Protein AF-A0A0F5VJQ0-F1 (afdb_monomer_lite)

Radius of gyration: 15.7 Å; chains: 1; bounding box: 35×43×42 Å

Secondary structure (DSSP, 8-state):
----HHHHHHHHHHH-B----SSSS-TT-SSSBTTTBT-B--HHHH---TTSSSTT-EEEEEEEEE-TT-EEEEEEEEPSSSS-EEEEEEEE-PPSSSS--SEEEEEEEETTEEEETT-TT-S---SS-SEEEEEEETPPSEEEEEEEEEEE-SSS-EEEEEEEEE-

pLDDT: mean 92.74, std 10.0, range [42.56, 98.88]

Structure (mmCIF, N/CA/C/O backbone):
data_AF-A0A0F5VJQ0-F1
#
_entry.id   AF-A0A0F5VJQ0-F1
#
loop_
_atom_site.group_PDB
_atom_site.id
_atom_site.type_symbol
_atom_site.label_atom_id
_atom_site.label_alt_id
_atom_site.label_comp_id
_atom_site.label_asym_id
_atom_site.label_entity_id
_atom_site.label_seq_id
_atom_site.pdbx_PDB_ins_code
_atom_site.Cartn_x
_atom_site.Cartn_y
_atom_site.Cartn_z
_atom_site.occupancy
_atom_site.B_iso_or_equiv
_atom_site.auth_seq_id
_atom_site.auth_comp_id
_atom_site.auth_asym_id
_atom_site.auth_atom_id
_atom_site.pdbx_PDB_model_num
ATOM 1 N N . PRO A 1 1 ? 14.896 -12.415 12.039 1.00 64.06 1 PRO A N 1
ATOM 2 C CA . PRO A 1 1 ? 13.968 -11.952 10.979 1.00 64.06 1 PRO A CA 1
ATOM 3 C C . PRO A 1 1 ? 14.731 -11.249 9.845 1.00 64.06 1 PRO A C 1
ATOM 5 O O . PRO A 1 1 ? 15.634 -10.473 10.136 1.00 64.06 1 PRO A O 1
ATOM 8 N N . ASN A 1 2 ? 14.375 -11.535 8.587 1.00 85.81 2 ASN A N 1
ATOM 9 C CA . ASN A 1 2 ? 14.992 -10.964 7.382 1.00 85.81 2 ASN A CA 1
ATOM 10 C C . ASN A 1 2 ? 13.899 -10.293 6.528 1.00 85.81 2 ASN A C 1
ATOM 12 O O . ASN A 1 2 ? 13.423 -10.915 5.585 1.00 85.81 2 ASN A O 1
ATOM 16 N N . PRO A 1 3 ? 13.425 -9.083 6.884 1.00 90.19 3 PRO A N 1
ATOM 17 C CA . PRO A 1 3 ? 12.360 -8.427 6.130 1.00 90.19 3 PRO A CA 1
ATOM 18 C C . PRO A 1 3 ? 12.829 -8.070 4.714 1.00 90.19 3 PRO A C 1
ATOM 20 O O . PRO A 1 3 ? 13.940 -7.566 4.533 1.00 90.19 3 PRO A O 1
ATOM 23 N N . SER A 1 4 ? 11.970 -8.286 3.716 1.00 94.62 4 SER A N 1
ATOM 24 C CA . SER A 1 4 ? 12.250 -7.881 2.337 1.00 94.62 4 SER A CA 1
ATOM 25 C C . SER A 1 4 ? 12.380 -6.355 2.204 1.00 94.62 4 SER A C 1
ATOM 27 O O . SER A 1 4 ? 11.805 -5.582 2.977 1.00 94.62 4 SER A O 1
ATOM 29 N N . ALA A 1 5 ? 13.107 -5.894 1.181 1.00 95.81 5 ALA A N 1
ATOM 30 C CA . ALA A 1 5 ? 13.233 -4.462 0.893 1.00 95.81 5 ALA A CA 1
ATOM 31 C C . ALA A 1 5 ? 11.866 -3.799 0.627 1.00 95.81 5 ALA A C 1
ATOM 33 O O . ALA A 1 5 ? 11.637 -2.661 1.040 1.00 95.81 5 ALA A O 1
ATOM 34 N N . ALA A 1 6 ? 10.945 -4.530 -0.014 1.00 97.00 6 ALA A N 1
ATOM 35 C CA . ALA A 1 6 ? 9.576 -4.081 -0.242 1.00 97.00 6 ALA A CA 1
ATOM 36 C C . ALA A 1 6 ? 8.822 -3.884 1.081 1.00 97.00 6 ALA A C 1
ATOM 38 O O . ALA A 1 6 ? 8.190 -2.846 1.263 1.00 97.00 6 ALA A O 1
ATOM 39 N N . LEU A 1 7 ? 8.945 -4.823 2.028 1.00 96.06 7 LEU A N 1
ATOM 40 C CA . LEU A 1 7 ? 8.304 -4.712 3.338 1.00 96.06 7 LEU A CA 1
ATOM 41 C C . LEU A 1 7 ? 8.856 -3.532 4.145 1.00 96.06 7 LEU A C 1
ATOM 43 O O . LEU A 1 7 ? 8.079 -2.742 4.679 1.00 96.06 7 LEU A O 1
ATOM 47 N N . LEU A 1 8 ? 10.181 -3.360 4.189 1.00 95.88 8 LEU A N 1
ATOM 48 C CA . LEU A 1 8 ? 10.795 -2.213 4.868 1.00 95.88 8 LEU A CA 1
ATOM 49 C C . LEU A 1 8 ? 10.294 -0.884 4.289 1.00 95.88 8 LEU A C 1
ATOM 51 O O . LEU A 1 8 ? 9.923 0.023 5.036 1.00 95.88 8 LEU A O 1
ATOM 55 N N . LYS A 1 9 ? 10.228 -0.778 2.957 1.00 97.81 9 LYS A N 1
ATOM 56 C CA . LYS A 1 9 ? 9.710 0.412 2.275 1.00 97.81 9 LYS A CA 1
ATOM 57 C C . LYS A 1 9 ? 8.218 0.627 2.565 1.00 97.81 9 LYS A C 1
ATOM 59 O O . LYS A 1 9 ? 7.835 1.756 2.862 1.00 97.81 9 LYS A O 1
ATOM 64 N N . ALA A 1 10 ? 7.398 -0.426 2.545 1.00 97.56 10 ALA A N 1
ATOM 65 C CA . ALA A 1 10 ? 5.974 -0.354 2.883 1.00 97.56 10 ALA A CA 1
ATOM 66 C C . ALA A 1 10 ? 5.755 0.163 4.310 1.00 97.56 10 ALA A C 1
ATOM 68 O O . ALA A 1 10 ? 4.961 1.077 4.510 1.00 97.56 10 ALA A O 1
ATOM 69 N N . MET A 1 11 ? 6.496 -0.359 5.291 1.00 96.06 11 MET A N 1
ATOM 70 C CA . MET A 1 11 ? 6.390 0.058 6.693 1.00 96.06 11 MET A CA 1
ATOM 71 C C . MET A 1 11 ? 6.753 1.534 6.893 1.00 96.06 11 MET A C 1
ATOM 73 O O . MET A 1 11 ? 5.993 2.269 7.524 1.00 96.06 11 MET A O 1
ATOM 77 N N . LEU A 1 12 ? 7.872 1.987 6.314 1.00 97.50 12 LEU A N 1
ATOM 78 C CA . LEU A 1 12 ? 8.321 3.382 6.419 1.00 97.50 12 LEU A CA 1
ATOM 79 C C . LEU A 1 12 ? 7.336 4.360 5.769 1.00 97.50 12 LEU A C 1
ATOM 81 O O . LEU A 1 12 ? 7.012 5.395 6.349 1.00 97.50 12 LEU A O 1
ATOM 85 N N . ILE A 1 13 ? 6.833 4.022 4.579 1.00 98.06 13 ILE A N 1
ATOM 86 C CA . ILE A 1 13 ? 5.856 4.847 3.858 1.00 98.06 13 ILE A CA 1
ATOM 87 C C . ILE A 1 13 ? 4.511 4.871 4.591 1.00 98.06 13 ILE A C 1
ATOM 89 O O . ILE A 1 13 ? 3.890 5.927 4.724 1.00 98.06 13 ILE A O 1
ATOM 93 N N . ASN A 1 14 ? 4.054 3.725 5.097 1.00 97.44 14 ASN A N 1
ATOM 94 C CA . ASN A 1 14 ? 2.778 3.643 5.795 1.00 97.44 14 ASN A CA 1
ATOM 95 C C . ASN A 1 14 ? 2.809 4.391 7.137 1.00 97.44 14 ASN A C 1
ATOM 97 O O . ASN A 1 14 ? 1.818 5.006 7.527 1.00 97.44 14 ASN A O 1
ATOM 101 N N . GLY A 1 15 ? 3.953 4.372 7.827 1.00 95.81 15 GLY A N 1
ATOM 102 C CA . GLY A 1 15 ? 4.179 5.130 9.055 1.00 95.81 15 GLY A CA 1
ATOM 103 C C . GLY A 1 15 ? 4.389 6.630 8.844 1.00 95.81 15 GLY A C 1
ATOM 104 O O . GLY A 1 15 ? 4.247 7.389 9.802 1.00 95.81 15 GLY A O 1
ATOM 105 N N . ALA A 1 16 ? 4.704 7.074 7.623 1.00 96.25 16 ALA A N 1
ATOM 106 C CA . ALA A 1 16 ? 4.981 8.476 7.339 1.00 96.25 16 ALA A CA 1
ATOM 107 C C . ALA A 1 16 ? 3.772 9.381 7.625 1.00 96.25 16 ALA A C 1
ATOM 109 O O . ALA A 1 16 ? 2.612 9.009 7.404 1.00 96.25 16 ALA A O 1
ATOM 110 N N . GLN A 1 17 ? 4.062 10.583 8.107 1.00 93.38 17 GLN A N 1
ATOM 111 C CA . GLN A 1 17 ? 3.092 11.640 8.381 1.00 93.38 17 GLN A CA 1
ATOM 112 C C . GLN A 1 17 ? 3.303 12.810 7.424 1.00 93.38 17 GLN A C 1
ATOM 114 O O . GLN A 1 17 ? 4.412 13.002 6.930 1.00 93.38 17 GLN A O 1
ATOM 119 N N . ASP A 1 18 ? 2.267 13.611 7.188 1.00 91.94 18 ASP A N 1
ATOM 120 C CA . ASP A 1 18 ? 2.412 14.804 6.358 1.00 91.94 18 ASP A CA 1
ATOM 121 C C . ASP A 1 18 ? 3.525 15.712 6.881 1.00 91.94 18 ASP A C 1
ATOM 123 O O . ASP A 1 18 ? 3.712 15.884 8.092 1.00 91.94 18 ASP A O 1
ATOM 127 N N . LEU A 1 19 ? 4.285 16.279 5.946 1.00 91.00 19 LEU A N 1
ATOM 128 C CA . LEU A 1 19 ? 5.252 17.305 6.286 1.00 91.00 19 LEU A CA 1
ATOM 129 C C . LEU A 1 19 ? 4.451 18.551 6.708 1.00 91.00 19 LEU A C 1
ATOM 131 O O . LEU A 1 19 ? 3.656 19.041 5.910 1.00 91.00 19 LEU A O 1
ATOM 135 N N . PRO A 1 20 ? 4.622 19.071 7.935 1.00 86.00 20 PRO A N 1
ATOM 136 C CA . PRO A 1 20 ? 3.769 20.148 8.439 1.00 86.00 20 PRO A CA 1
ATOM 137 C C . PRO A 1 20 ? 3.928 21.452 7.644 1.00 86.00 20 PRO A C 1
ATOM 139 O O . PRO A 1 20 ? 2.994 22.248 7.583 1.00 86.00 20 PRO A O 1
ATOM 142 N N . GLY A 1 21 ? 5.078 21.654 6.995 1.00 87.19 21 GLY A N 1
ATOM 143 C CA . GLY A 1 21 ? 5.452 22.938 6.402 1.00 87.19 21 GLY A CA 1
ATOM 144 C C . GLY A 1 21 ? 5.713 24.010 7.465 1.00 87.19 21 GLY A C 1
ATOM 145 O O . GLY A 1 21 ? 5.677 23.746 8.670 1.00 87.19 21 GLY A O 1
ATOM 146 N N . GLN A 1 22 ? 6.014 25.219 7.010 1.00 89.44 22 GLN A N 1
ATOM 147 C CA . GLN A 1 22 ? 6.289 26.397 7.826 1.00 89.44 22 GLN A CA 1
ATOM 148 C C . GLN A 1 22 ? 5.103 27.375 7.859 1.00 89.44 22 GLN A C 1
ATOM 150 O O . GLN A 1 22 ? 4.972 28.140 8.818 1.00 89.44 22 GLN A O 1
ATOM 155 N N . TYR A 1 23 ? 4.248 27.374 6.833 1.00 88.31 23 TYR A N 1
ATOM 156 C CA . TYR A 1 23 ? 3.178 28.358 6.651 1.00 88.31 23 TYR A CA 1
ATOM 157 C C . TYR A 1 23 ? 1.768 27.769 6.843 1.00 88.31 23 TYR A C 1
ATOM 159 O O . TYR A 1 23 ? 1.583 26.559 6.945 1.00 88.31 23 TYR A O 1
ATOM 167 N N . ASN A 1 24 ? 0.752 28.641 6.920 1.00 85.56 24 ASN A N 1
ATOM 168 C CA . ASN A 1 24 ? -0.663 28.256 6.951 1.00 85.56 24 ASN A CA 1
ATOM 169 C C . ASN A 1 24 ? -1.441 28.981 5.826 1.00 85.56 24 ASN A C 1
ATOM 171 O O . ASN A 1 24 ? -1.549 30.210 5.889 1.00 85.56 24 ASN A O 1
ATOM 175 N N . PRO A 1 25 ? -1.994 28.268 4.823 1.00 83.88 25 PRO A N 1
ATOM 176 C CA . PRO A 1 25 ? -1.931 26.814 4.649 1.00 83.88 25 PRO A CA 1
ATOM 177 C C . PRO A 1 25 ? -0.500 26.328 4.380 1.00 83.88 25 PRO A C 1
ATOM 179 O O . PRO A 1 25 ? 0.334 27.089 3.892 1.00 83.88 25 PRO A O 1
ATOM 182 N N . SER A 1 26 ? -0.235 25.064 4.718 1.00 88.56 26 SER A N 1
ATOM 183 C CA . SER A 1 26 ? 1.084 24.449 4.545 1.00 88.56 26 SER A CA 1
ATOM 184 C C . SER A 1 26 ? 1.519 24.478 3.083 1.00 88.56 26 SER A C 1
ATOM 186 O O . SER A 1 26 ? 0.803 23.998 2.203 1.00 88.56 26 SER A O 1
ATOM 188 N N . GLU A 1 27 ? 2.718 24.993 2.829 1.00 90.00 27 GLU A N 1
ATOM 189 C CA . GLU A 1 27 ? 3.354 24.983 1.513 1.00 90.00 27 GLU A CA 1
ATOM 190 C C . GLU A 1 27 ? 3.779 23.577 1.069 1.00 90.00 27 GLU A C 1
ATOM 192 O O . GLU A 1 27 ? 4.001 23.346 -0.119 1.00 90.00 27 GLU A O 1
ATOM 197 N N . ALA A 1 28 ? 3.865 22.626 2.005 1.00 88.88 28 ALA A N 1
ATOM 198 C CA . ALA A 1 28 ? 4.180 21.237 1.700 1.00 88.88 28 ALA A CA 1
ATOM 199 C C . ALA A 1 28 ? 3.008 20.504 1.026 1.00 88.88 28 ALA A C 1
ATOM 201 O O . ALA A 1 28 ? 3.233 19.563 0.265 1.00 88.88 28 ALA A O 1
ATOM 202 N N . GLY A 1 29 ? 1.772 20.950 1.277 1.00 87.81 29 GLY A N 1
ATOM 203 C CA . GLY A 1 29 ? 0.555 20.287 0.814 1.00 87.81 29 GLY A CA 1
ATOM 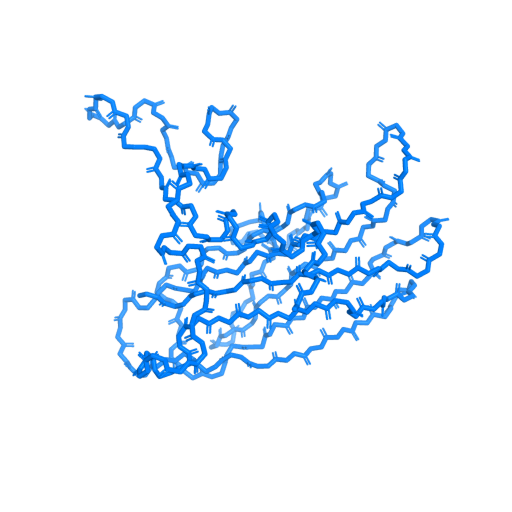204 C C . GLY A 1 29 ? 0.296 18.935 1.492 1.00 87.81 29 GLY A C 1
ATOM 205 O O . GLY A 1 29 ? 1.081 18.450 2.304 1.00 87.81 29 GLY A O 1
ATOM 206 N N . VAL A 1 30 ? -0.836 18.318 1.151 1.00 87.88 30 VAL A N 1
ATOM 207 C CA . VAL A 1 30 ? -1.207 16.978 1.636 1.00 87.88 30 VAL A CA 1
ATOM 208 C C . VAL A 1 30 ? -0.372 15.930 0.902 1.00 87.88 30 VAL A C 1
ATOM 210 O O . VAL A 1 30 ? -0.214 16.023 -0.317 1.00 87.88 30 VAL A O 1
ATOM 213 N N . SER A 1 31 ? 0.169 14.943 1.616 1.00 90.19 31 SER A N 1
ATOM 214 C CA . SER A 1 31 ? 0.871 13.811 1.003 1.00 90.19 31 SER A CA 1
ATOM 215 C C . SER A 1 31 ? -0.140 12.712 0.615 1.00 90.19 31 SER A C 1
ATOM 217 O O . SER A 1 31 ? -1.133 12.512 1.318 1.00 90.19 31 SER A O 1
ATOM 219 N N . PRO A 1 32 ? 0.101 11.947 -0.463 1.00 92.00 32 PRO A N 1
ATOM 220 C CA . PRO A 1 32 ? 1.297 11.981 -1.293 1.00 92.00 32 PRO A CA 1
ATOM 221 C C . PRO A 1 32 ? 1.350 13.171 -2.263 1.00 92.00 32 PRO A C 1
ATOM 223 O O . PRO A 1 32 ? 0.339 13.541 -2.854 1.00 92.00 32 PRO A O 1
ATOM 226 N N . ASN A 1 33 ? 2.538 13.751 -2.460 1.00 91.44 33 ASN A N 1
ATOM 227 C CA . ASN A 1 33 ? 2.788 14.750 -3.504 1.00 91.44 33 ASN A CA 1
ATOM 228 C C . ASN A 1 33 ? 4.270 14.791 -3.930 1.00 91.44 33 ASN A C 1
ATOM 230 O O . ASN A 1 33 ? 5.128 14.159 -3.319 1.00 91.44 33 ASN A O 1
ATOM 234 N N . ASN A 1 34 ? 4.586 15.554 -4.979 1.00 92.06 34 ASN A N 1
ATOM 235 C CA . ASN A 1 34 ? 5.942 15.616 -5.542 1.00 92.06 34 ASN A CA 1
ATOM 236 C C . ASN A 1 34 ? 6.953 16.411 -4.693 1.00 92.06 34 ASN A C 1
ATOM 238 O O . ASN A 1 34 ? 8.148 16.341 -4.969 1.00 92.06 34 ASN A O 1
ATOM 242 N N . ASN A 1 35 ? 6.501 17.156 -3.681 1.00 90.81 35 ASN A N 1
ATOM 243 C CA . ASN A 1 35 ? 7.367 17.925 -2.785 1.00 90.81 35 ASN A CA 1
ATOM 244 C C . ASN A 1 35 ? 7.806 17.091 -1.571 1.00 90.81 35 ASN A C 1
ATOM 246 O O . ASN A 1 35 ? 8.964 17.159 -1.168 1.00 90.81 35 ASN A O 1
ATOM 250 N N . SER A 1 36 ? 6.892 16.307 -0.986 1.00 92.75 36 SER A N 1
ATOM 251 C CA . SER A 1 36 ? 7.119 15.533 0.247 1.00 92.75 36 SER A CA 1
ATOM 252 C C . SER A 1 36 ? 7.112 14.013 0.052 1.00 92.75 36 SER A C 1
ATOM 254 O O . SER A 1 36 ? 7.338 13.269 1.010 1.00 92.75 36 SER A O 1
ATOM 256 N N . GLY A 1 37 ? 6.841 13.516 -1.158 1.00 94.75 37 GLY A N 1
ATOM 257 C CA . GLY A 1 37 ? 6.587 12.096 -1.383 1.00 94.75 37 GLY A CA 1
ATOM 258 C C . GLY A 1 37 ? 5.382 11.647 -0.560 1.00 94.75 37 GLY A C 1
ATOM 259 O O . GLY A 1 37 ? 4.348 12.301 -0.583 1.00 94.75 37 GLY A O 1
ATOM 260 N N . PHE A 1 38 ? 5.526 10.564 0.207 1.00 96.00 38 PHE A N 1
ATOM 261 C CA . PHE A 1 38 ? 4.495 10.080 1.139 1.00 96.00 38 PHE A CA 1
ATOM 262 C C . PHE A 1 38 ? 4.541 10.744 2.527 1.00 96.00 38 PHE A C 1
ATOM 264 O O . PHE A 1 38 ? 3.785 10.349 3.418 1.00 96.00 38 PHE A O 1
ATOM 271 N N . GLY A 1 39 ? 5.418 11.733 2.712 1.00 95.06 39 GLY A N 1
ATOM 272 C CA . GLY A 1 39 ? 5.564 12.486 3.949 1.00 95.06 39 GLY A CA 1
ATOM 273 C C . GLY A 1 39 ? 6.862 12.198 4.707 1.00 95.06 39 GLY A C 1
ATOM 274 O O . GLY A 1 39 ? 7.770 11.509 4.239 1.00 95.06 39 GLY A O 1
ATOM 275 N N . LEU A 1 40 ? 6.944 12.757 5.911 1.00 94.94 40 LEU A N 1
ATOM 276 C CA . LEU A 1 40 ? 8.051 12.606 6.842 1.00 94.94 40 LEU A CA 1
ATOM 277 C C . LEU A 1 40 ? 7.982 11.242 7.535 1.00 94.94 40 LEU A C 1
ATOM 279 O O . LEU A 1 40 ? 6.973 10.902 8.157 1.00 94.94 40 LEU A O 1
ATOM 283 N N . VAL A 1 41 ? 9.075 10.480 7.471 1.00 96.06 41 VAL A N 1
ATOM 284 C CA . VAL A 1 41 ? 9.193 9.193 8.168 1.00 96.06 41 VAL A CA 1
ATOM 285 C C . VAL A 1 41 ? 8.980 9.387 9.668 1.00 96.06 41 VAL A C 1
ATOM 287 O O . VAL A 1 41 ? 9.665 10.179 10.311 1.00 96.06 41 VAL A O 1
ATOM 290 N N . ASN A 1 42 ? 8.067 8.598 10.228 1.00 95.44 42 ASN A N 1
ATOM 291 C CA . ASN A 1 42 ? 7.872 8.470 11.664 1.00 95.44 42 ASN A CA 1
ATOM 292 C C . ASN A 1 42 ? 8.132 7.009 12.047 1.00 95.44 42 ASN A C 1
ATOM 29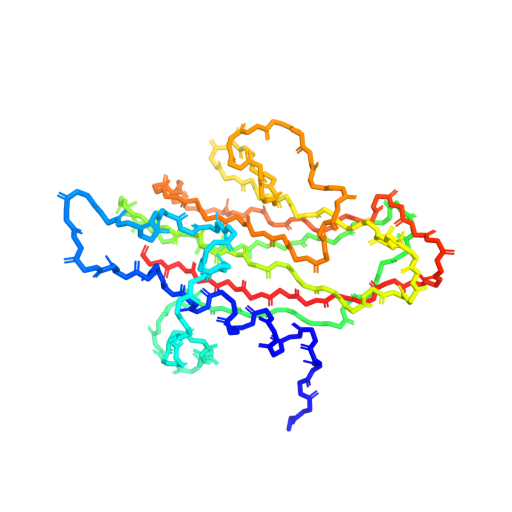4 O O . ASN A 1 42 ? 7.364 6.117 11.682 1.00 95.44 42 ASN A O 1
ATOM 298 N N . LEU A 1 43 ? 9.243 6.754 12.745 1.00 93.50 43 LEU A N 1
ATOM 299 C CA . LEU A 1 43 ? 9.685 5.392 13.046 1.00 93.50 43 LEU A CA 1
ATOM 300 C C . LEU A 1 43 ? 8.761 4.683 14.040 1.00 93.50 43 LEU A C 1
ATOM 302 O O . LEU A 1 43 ? 8.464 3.512 13.839 1.00 93.50 43 LEU A O 1
ATOM 306 N N . GLU A 1 44 ? 8.253 5.391 15.049 1.00 91.31 44 GLU A N 1
ATOM 307 C CA . GLU A 1 44 ? 7.270 4.856 16.002 1.00 91.31 44 GLU A CA 1
ATOM 308 C C . GLU A 1 44 ? 6.033 4.337 15.267 1.00 91.31 44 GLU A C 1
ATOM 310 O O . GLU A 1 44 ? 5.573 3.223 15.501 1.00 91.31 44 GLU A O 1
ATOM 315 N N . ARG A 1 45 ? 5.550 5.101 14.282 1.00 91.62 45 ARG A N 1
ATOM 316 C CA . ARG A 1 45 ? 4.453 4.655 13.426 1.00 91.62 45 ARG A CA 1
ATOM 317 C C . ARG A 1 45 ? 4.906 3.579 12.432 1.00 91.62 45 ARG A C 1
ATOM 319 O O . ARG A 1 45 ? 4.122 2.722 12.050 1.00 91.62 45 ARG A O 1
ATOM 326 N N . SER A 1 46 ? 6.149 3.566 11.985 1.00 92.38 46 SER A N 1
ATOM 327 C CA . SER A 1 46 ? 6.595 2.576 10.995 1.00 92.38 46 SER A CA 1
ATOM 328 C C . SER A 1 46 ? 6.745 1.175 11.589 1.00 92.38 46 SER A C 1
ATOM 330 O O . SER A 1 46 ? 6.558 0.193 10.878 1.00 92.38 46 SER A O 1
ATOM 332 N N . VAL A 1 47 ? 7.061 1.062 12.880 1.00 86.31 47 VAL A N 1
ATOM 333 C CA . VAL A 1 47 ? 7.200 -0.233 13.550 1.00 86.31 47 VAL A CA 1
ATOM 334 C C . VAL A 1 47 ? 5.817 -0.800 13.882 1.00 86.31 47 VAL A C 1
ATOM 336 O O . VAL A 1 47 ? 4.994 -0.158 14.529 1.00 86.31 47 VAL A O 1
ATOM 339 N N . VAL A 1 48 ? 5.571 -2.030 13.433 1.00 77.50 48 VAL A N 1
ATOM 340 C CA . VAL A 1 48 ? 4.388 -2.816 13.790 1.00 77.50 48 VAL A CA 1
ATOM 341 C C . VAL A 1 48 ? 4.795 -3.766 14.909 1.00 77.50 48 VAL A C 1
ATOM 343 O O . VAL A 1 48 ? 5.609 -4.662 14.693 1.00 77.50 48 VAL A O 1
ATOM 346 N N . LEU A 1 49 ? 4.253 -3.558 16.106 1.00 67.31 49 LEU A N 1
ATOM 347 C CA . LEU A 1 49 ? 4.493 -4.418 17.262 1.00 67.31 49 LEU A CA 1
ATOM 348 C C . LEU A 1 49 ? 3.264 -5.304 17.455 1.00 67.31 49 LEU A C 1
ATOM 350 O O . LEU A 1 49 ? 2.199 -4.827 17.832 1.00 67.31 49 LEU A O 1
ATOM 354 N N . THR A 1 50 ? 3.406 -6.595 17.157 1.00 59.19 50 THR A N 1
ATOM 355 C CA . THR A 1 50 ? 2.302 -7.570 17.182 1.00 59.19 50 THR A CA 1
ATOM 356 C C . THR A 1 50 ? 1.793 -7.890 18.591 1.00 59.19 50 THR A C 1
ATOM 358 O O . THR A 1 50 ? 0.695 -8.417 18.719 1.00 59.19 50 THR A O 1
ATOM 361 N N . ASP A 1 51 ? 2.544 -7.520 19.637 1.00 53.25 51 ASP A N 1
ATOM 362 C CA . ASP A 1 51 ? 2.255 -7.876 21.037 1.00 53.25 51 ASP A CA 1
ATOM 363 C C . ASP A 1 51 ? 1.786 -6.691 21.906 1.00 53.25 51 ASP A C 1
ATOM 365 O O . ASP A 1 51 ? 1.576 -6.835 23.110 1.00 53.25 51 ASP A O 1
ATOM 369 N N . ASN A 1 52 ? 1.587 -5.508 21.323 1.00 42.56 52 ASN A N 1
ATOM 370 C CA . ASN A 1 52 ? 1.436 -4.266 22.086 1.00 42.56 52 ASN A CA 1
ATOM 371 C C . ASN A 1 52 ? -0.007 -3.848 22.397 1.00 42.56 52 ASN A C 1
ATOM 373 O O . ASN A 1 52 ? -0.285 -2.662 22.430 1.00 42.56 52 ASN A O 1
ATOM 377 N N . GLY A 1 53 ? -0.958 -4.756 22.623 1.00 47.19 53 GLY A N 1
ATOM 378 C CA . GLY A 1 53 ? -2.290 -4.364 23.131 1.00 47.19 53 GLY A CA 1
ATOM 379 C C . GLY A 1 53 ? -3.122 -3.402 22.250 1.00 47.19 53 GLY A C 1
ATOM 380 O O . GLY A 1 53 ? -4.265 -3.123 22.601 1.00 47.19 53 GLY A O 1
ATOM 381 N N . ASP A 1 54 ? -2.615 -2.975 21.087 1.00 49.22 54 ASP A N 1
ATOM 382 C CA . ASP A 1 54 ? -3.226 -2.040 20.125 1.00 49.22 54 ASP A CA 1
ATOM 383 C C . ASP A 1 54 ? -4.369 -2.679 19.309 1.00 49.22 54 ASP A C 1
ATOM 385 O O . ASP A 1 54 ? -4.732 -2.213 18.232 1.00 49.22 54 ASP A O 1
ATOM 389 N N . GLY A 1 55 ? -4.935 -3.794 19.781 1.00 55.47 55 GLY A N 1
ATOM 390 C CA . GLY A 1 55 ? -6.149 -4.391 19.218 1.00 55.47 55 GLY A CA 1
ATOM 391 C C . GLY A 1 55 ? -6.104 -4.713 17.717 1.00 55.47 55 GLY A C 1
ATOM 392 O O . GLY A 1 55 ? -7.126 -4.569 17.055 1.00 55.47 55 GLY A O 1
ATOM 393 N N . ASN A 1 56 ? -4.955 -5.137 17.170 1.00 66.12 56 ASN A N 1
ATOM 394 C CA . ASN A 1 56 ? -4.742 -5.401 15.733 1.00 66.12 56 ASN A CA 1
ATOM 395 C C . ASN A 1 56 ? -4.886 -4.170 14.810 1.00 66.12 56 ASN A C 1
ATOM 397 O O . ASN A 1 56 ? -5.127 -4.316 13.609 1.00 66.12 56 ASN A O 1
ATOM 401 N N . GLN A 1 57 ? -4.712 -2.952 15.331 1.00 83.88 57 GLN A N 1
ATOM 402 C CA . GLN A 1 57 ? -4.846 -1.723 14.541 1.00 83.88 57 GLN A CA 1
ATOM 403 C C . GLN A 1 57 ? -3.671 -1.452 13.592 1.00 83.88 57 GLN A C 1
ATOM 405 O O . GLN A 1 57 ? -3.774 -0.570 12.749 1.00 83.88 57 GLN A O 1
ATOM 410 N N . ALA A 1 58 ? -2.570 -2.197 13.660 1.00 91.06 58 ALA A N 1
ATOM 411 C CA . ALA A 1 58 ? -1.489 -2.133 12.679 1.00 91.06 58 ALA A CA 1
ATOM 412 C C . ALA A 1 58 ? -1.018 -3.540 12.310 1.00 91.06 58 ALA A C 1
ATOM 414 O O . ALA A 1 58 ? -1.108 -4.465 13.116 1.00 91.06 58 ALA A O 1
ATOM 415 N N . GLY A 1 59 ? -0.509 -3.705 11.092 1.00 92.06 59 GLY A N 1
ATOM 416 C CA . GLY A 1 59 ? -0.082 -5.008 10.600 1.00 92.06 59 GLY A CA 1
ATOM 417 C C . GLY A 1 59 ? 0.711 -4.928 9.304 1.00 92.06 59 GLY A C 1
ATOM 418 O O . GLY A 1 59 ? 0.848 -3.861 8.698 1.00 92.06 59 GLY A O 1
ATOM 419 N N . PHE A 1 60 ? 1.246 -6.072 8.893 1.00 93.19 60 PHE A N 1
ATOM 420 C CA . PHE A 1 60 ? 1.907 -6.237 7.608 1.00 93.19 60 PHE A CA 1
ATOM 421 C C . PHE A 1 60 ? 1.650 -7.631 7.030 1.00 93.19 60 PHE A C 1
ATOM 423 O O . PHE A 1 60 ? 1.354 -8.578 7.757 1.00 93.19 60 PHE A O 1
ATOM 430 N N . ALA A 1 61 ? 1.786 -7.744 5.713 1.00 90.25 61 ALA A N 1
ATOM 431 C CA . ALA A 1 61 ? 1.812 -9.004 4.979 1.00 90.25 61 ALA A CA 1
ATOM 432 C C . ALA A 1 61 ? 2.954 -8.930 3.962 1.00 90.25 61 ALA A C 1
ATOM 434 O O . ALA A 1 61 ? 3.224 -7.857 3.421 1.00 90.25 61 ALA A O 1
ATOM 435 N N . ALA A 1 62 ? 3.663 -10.028 3.724 1.00 82.00 62 ALA A N 1
ATOM 436 C CA . ALA A 1 62 ? 4.837 -10.017 2.859 1.00 82.00 62 ALA A CA 1
ATOM 437 C C . ALA A 1 62 ? 4.992 -11.331 2.096 1.00 82.00 62 ALA A C 1
ATOM 439 O O . ALA A 1 62 ? 4.558 -12.374 2.574 1.00 82.00 62 ALA A O 1
ATOM 440 N N . GLU A 1 63 ? 5.681 -11.240 0.956 1.00 70.81 63 GLU A N 1
ATOM 441 C CA . GLU A 1 63 ? 6.252 -12.375 0.216 1.00 70.81 63 GLU A CA 1
ATOM 442 C C . GLU A 1 63 ? 5.217 -13.331 -0.388 1.00 70.81 63 GLU A C 1
ATOM 444 O O . GLU A 1 63 ? 5.514 -14.487 -0.676 1.00 70.81 63 GLU A O 1
ATOM 449 N N . GLU A 1 64 ? 4.014 -12.827 -0.659 1.00 81.00 64 GLU A N 1
ATOM 450 C CA . GLU A 1 64 ? 3.104 -13.491 -1.585 1.00 81.00 64 GLU A CA 1
ATOM 451 C C . GLU A 1 64 ? 3.432 -13.058 -3.013 1.00 81.00 64 GLU A C 1
ATOM 453 O O . GLU A 1 64 ? 3.560 -11.865 -3.303 1.00 81.00 64 GLU A O 1
ATOM 458 N N . GLU A 1 65 ? 3.581 -14.039 -3.897 1.00 93.75 65 GLU A N 1
ATOM 459 C CA . GLU A 1 65 ? 3.790 -13.827 -5.324 1.00 93.75 65 GLU A CA 1
ATOM 460 C C . GLU A 1 65 ? 2.468 -13.959 -6.078 1.00 93.75 65 GLU A C 1
ATOM 462 O O . GLU A 1 65 ? 1.598 -14.756 -5.710 1.00 93.75 65 GLU A O 1
ATOM 467 N N . LEU A 1 66 ? 2.324 -13.154 -7.130 1.00 96.75 66 LEU A N 1
ATOM 468 C CA . LEU A 1 66 ? 1.185 -13.213 -8.036 1.00 96.75 66 LEU A CA 1
ATOM 469 C C . LEU A 1 66 ? 1.641 -13.433 -9.469 1.00 96.75 66 LEU A C 1
ATOM 471 O O . LEU A 1 66 ? 2.450 -12.664 -9.999 1.00 96.75 66 LEU A O 1
ATOM 475 N N . ASP A 1 67 ? 1.037 -14.427 -10.110 1.00 97.94 67 ASP A N 1
ATOM 476 C CA . ASP A 1 67 ? 1.026 -14.539 -11.561 1.00 97.94 67 ASP A CA 1
ATOM 477 C C . ASP A 1 67 ? 0.021 -13.559 -12.183 1.00 97.94 67 ASP A C 1
ATOM 479 O O . ASP A 1 67 ? -0.889 -13.035 -11.532 1.00 97.94 67 ASP A O 1
ATOM 483 N N . GLN A 1 68 ? 0.161 -13.302 -13.486 1.00 98.00 68 GLN A N 1
ATOM 484 C CA . GLN A 1 68 ? -0.737 -12.391 -14.193 1.00 98.00 68 GLN A CA 1
ATOM 485 C C . GLN A 1 68 ? -2.207 -12.796 -14.031 1.00 98.00 68 GLN A C 1
ATOM 487 O O . GLN A 1 68 ? -2.601 -13.921 -14.331 1.00 98.00 68 GLN A O 1
ATOM 492 N N . GLY A 1 69 ? -3.047 -11.838 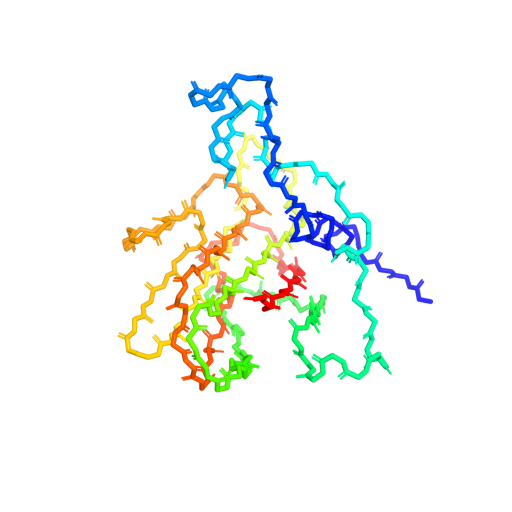-13.640 1.00 97.50 69 GLY A N 1
ATOM 493 C CA . GLY A 1 69 ? -4.479 -12.046 -13.449 1.00 97.50 69 GLY A CA 1
ATOM 494 C C . GLY A 1 69 ? -4.848 -12.628 -12.086 1.00 97.50 69 GLY A C 1
ATOM 495 O O . GLY A 1 69 ? -6.027 -12.574 -11.723 1.00 97.50 69 GLY A O 1
ATOM 496 N N . GLU A 1 70 ? -3.880 -13.118 -11.309 1.00 98.12 70 GLU A N 1
ATOM 497 C CA . GLU A 1 70 ? -4.131 -13.554 -9.945 1.00 98.12 70 GLU A CA 1
ATOM 498 C C . GLU A 1 70 ? -4.450 -12.383 -9.015 1.00 98.12 70 GLU A C 1
ATOM 500 O O . GLU A 1 70 ? -4.123 -11.213 -9.249 1.00 98.12 70 GLU A O 1
ATOM 505 N N . LYS A 1 71 ? -5.116 -12.731 -7.916 1.00 97.50 71 LYS A N 1
ATOM 506 C CA . LYS A 1 71 ? -5.360 -11.831 -6.801 1.00 97.50 71 LYS A CA 1
ATOM 507 C C . LYS A 1 71 ? -5.273 -12.575 -5.478 1.00 97.50 71 LYS A C 1
ATOM 509 O O . LYS A 1 71 ? -5.545 -13.778 -5.409 1.00 97.50 71 LYS A O 1
ATOM 514 N N . ARG A 1 72 ? -4.963 -11.832 -4.426 1.00 97.31 72 ARG A N 1
ATOM 515 C CA . ARG A 1 72 ? -5.026 -12.279 -3.032 1.00 97.31 72 ARG A CA 1
ATOM 516 C C . ARG A 1 72 ? -5.864 -11.290 -2.253 1.00 97.31 72 ARG A C 1
ATOM 518 O O . ARG A 1 72 ? -5.861 -10.097 -2.558 1.00 97.31 72 ARG A O 1
ATOM 525 N N . ALA A 1 73 ? -6.626 -11.806 -1.300 1.00 96.44 73 ALA A N 1
ATOM 526 C CA . ALA A 1 73 ? -7.537 -11.010 -0.503 1.00 96.44 73 ALA A CA 1
ATOM 527 C C . ALA A 1 73 ? -7.445 -11.408 0.965 1.00 96.44 73 ALA A C 1
ATOM 529 O O . ALA A 1 73 ? -7.384 -12.594 1.288 1.00 96.44 73 ALA A O 1
ATOM 530 N N . PHE A 1 74 ? -7.485 -10.417 1.843 1.00 94.50 74 PHE A N 1
ATOM 531 C CA . PHE A 1 74 ? -7.596 -10.609 3.284 1.00 94.50 74 PHE A CA 1
ATOM 532 C C . PHE A 1 74 ? -8.460 -9.500 3.882 1.00 94.50 74 PHE A C 1
ATOM 534 O O . PHE A 1 74 ? -8.848 -8.551 3.196 1.00 94.50 74 PHE A O 1
ATOM 541 N N . ARG A 1 75 ? -8.810 -9.643 5.159 1.00 95.25 75 ARG A N 1
ATOM 542 C CA . ARG A 1 75 ? -9.659 -8.684 5.866 1.00 95.25 75 ARG A CA 1
ATOM 543 C C . ARG A 1 75 ? -8.888 -7.998 6.977 1.00 95.25 75 ARG A C 1
ATOM 545 O O . ARG A 1 75 ? -8.114 -8.640 7.683 1.00 95.25 75 ARG A O 1
ATOM 552 N N . ILE A 1 76 ? -9.156 -6.710 7.137 1.00 94.56 76 ILE A N 1
ATOM 553 C CA . ILE A 1 76 ? -8.749 -5.909 8.286 1.00 94.56 76 ILE A CA 1
ATOM 554 C C . ILE A 1 76 ? -10.025 -5.510 9.022 1.00 94.56 76 ILE A C 1
ATOM 556 O O . ILE A 1 76 ? -10.947 -4.964 8.418 1.00 94.56 76 ILE A O 1
ATOM 560 N N . THR A 1 77 ? -10.082 -5.769 10.326 1.00 94.81 77 THR A N 1
ATOM 561 C CA . THR A 1 77 ? -11.212 -5.346 11.156 1.00 94.81 77 THR A CA 1
ATOM 562 C C . THR A 1 77 ? -11.019 -3.895 11.583 1.00 94.81 77 THR A C 1
ATOM 564 O O . THR A 1 77 ? -10.123 -3.579 12.364 1.00 94.81 77 THR A O 1
ATOM 567 N N . VAL A 1 78 ? -11.878 -3.010 11.085 1.00 95.25 78 VAL A N 1
ATOM 568 C CA . VAL A 1 78 ? -11.973 -1.616 11.519 1.00 95.25 78 VAL A CA 1
ATOM 569 C C . VAL A 1 78 ? -12.788 -1.563 12.821 1.00 95.25 78 VAL A C 1
ATOM 571 O O . VAL A 1 78 ? -13.924 -2.053 12.845 1.00 95.25 78 VAL A O 1
ATOM 574 N N . PRO A 1 79 ? -12.244 -0.990 13.912 1.00 93.56 79 PRO A N 1
ATOM 575 C CA . PRO A 1 79 ? -12.906 -0.955 15.210 1.00 93.56 79 PRO A CA 1
ATOM 576 C C . PRO A 1 79 ? -14.193 -0.125 15.173 1.00 93.56 79 PRO A C 1
ATOM 578 O O . PRO A 1 79 ? -14.370 0.770 14.345 1.00 93.56 79 PRO A O 1
ATOM 581 N N . GLN A 1 80 ? -15.094 -0.415 16.113 1.00 93.38 80 GLN A N 1
ATOM 582 C CA . GLN A 1 80 ? -16.298 0.388 16.320 1.00 93.38 80 GLN A CA 1
ATOM 583 C C . GLN A 1 80 ? -15.927 1.824 16.708 1.00 93.38 80 GLN A C 1
ATOM 585 O O . GLN A 1 80 ? -14.986 2.042 17.467 1.00 93.38 80 GLN A O 1
ATOM 590 N N . GLY A 1 81 ? -16.694 2.793 16.212 1.00 89.06 81 GLY A N 1
ATOM 591 C CA . GLY A 1 81 ? -16.435 4.217 16.416 1.00 89.06 81 GLY A CA 1
ATOM 592 C C . GLY A 1 81 ? -16.474 5.004 15.109 1.00 89.06 81 GLY A C 1
ATOM 593 O O . GLY A 1 81 ? -16.635 4.440 14.027 1.00 89.06 81 GLY A O 1
ATOM 594 N N . ALA A 1 82 ? -16.357 6.323 15.227 1.00 88.00 82 ALA A N 1
ATOM 595 C CA . ALA A 1 82 ? -16.263 7.245 14.100 1.00 88.00 82 ALA A CA 1
ATOM 596 C C . ALA A 1 82 ? -14.856 7.853 14.034 1.00 88.00 82 ALA A C 1
ATOM 598 O O . ALA A 1 82 ? -14.131 7.843 15.024 1.00 88.00 82 ALA A O 1
ATOM 599 N N . GLY A 1 83 ? -14.485 8.402 12.877 1.00 93.12 83 GLY A N 1
ATOM 600 C CA . GLY A 1 83 ? -13.190 9.068 12.691 1.00 93.12 83 GLY A CA 1
ATOM 601 C C . GLY A 1 83 ? -12.020 8.138 12.364 1.00 93.12 83 GLY A C 1
ATOM 602 O O . GLY A 1 83 ? -10.928 8.639 12.112 1.00 93.12 83 GLY A O 1
ATOM 603 N N . ASN A 1 84 ? -12.246 6.819 12.300 1.00 95.88 84 ASN A N 1
ATOM 604 C CA . ASN A 1 84 ? -11.211 5.857 11.923 1.00 95.88 84 ASN A CA 1
ATOM 605 C C . ASN A 1 84 ? -10.605 6.217 10.562 1.00 95.88 84 ASN A C 1
ATOM 607 O O . ASN A 1 84 ? -11.325 6.463 9.588 1.00 95.88 84 ASN A O 1
ATOM 611 N N . THR A 1 85 ? -9.283 6.184 10.479 1.00 96.75 85 THR A N 1
ATOM 612 C CA . THR A 1 85 ? -8.528 6.328 9.237 1.00 96.75 85 THR A CA 1
ATOM 613 C C . THR A 1 85 ? -7.756 5.050 8.968 1.00 96.75 85 THR A C 1
ATOM 615 O O . THR A 1 85 ? -6.862 4.703 9.734 1.00 96.75 85 THR A O 1
ATOM 618 N N . LEU A 1 86 ? -8.073 4.360 7.869 1.00 97.38 86 LEU A N 1
ATOM 619 C CA . LEU A 1 86 ? -7.292 3.216 7.398 1.00 97.38 86 LEU A CA 1
ATOM 620 C C . LEU A 1 86 ? -6.263 3.694 6.375 1.00 97.38 86 LEU A C 1
ATOM 622 O O . LEU A 1 86 ? -6.619 4.093 5.264 1.00 97.38 86 LEU A O 1
ATOM 626 N N . LYS A 1 87 ? -4.985 3.610 6.743 1.00 97.56 87 LYS A N 1
ATOM 627 C CA . LYS A 1 87 ? -3.853 3.818 5.841 1.00 97.56 87 LYS A CA 1
ATOM 628 C C . LYS A 1 87 ? -3.223 2.470 5.523 1.00 97.56 87 LYS A C 1
ATOM 630 O O . LYS A 1 87 ? -2.789 1.769 6.437 1.00 97.56 87 LYS A O 1
ATOM 635 N N . ILE A 1 88 ? -3.195 2.107 4.246 1.00 98.00 88 ILE A N 1
ATOM 636 C CA . ILE A 1 88 ? -2.599 0.867 3.750 1.00 98.00 88 ILE A CA 1
ATOM 637 C C . ILE A 1 88 ? -1.732 1.151 2.530 1.00 98.00 88 ILE A C 1
ATOM 639 O O . ILE A 1 88 ? -2.150 1.855 1.613 1.00 98.00 88 ILE A O 1
ATOM 643 N N . THR A 1 89 ? -0.518 0.606 2.541 1.00 98.56 89 THR A N 1
ATOM 644 C CA . THR A 1 89 ? 0.497 0.813 1.507 1.00 98.56 89 THR A CA 1
ATOM 645 C C . THR A 1 89 ? 0.955 -0.528 0.948 1.00 98.56 89 THR A C 1
ATOM 647 O O . THR A 1 89 ? 1.455 -1.365 1.699 1.00 98.56 89 THR A O 1
ATOM 650 N N . LEU A 1 90 ? 0.816 -0.696 -0.365 1.00 98.69 90 LEU A N 1
ATOM 651 C CA . LEU A 1 90 ? 1.355 -1.778 -1.183 1.00 98.69 90 LEU A CA 1
ATOM 652 C C . LEU A 1 90 ? 2.688 -1.348 -1.793 1.00 98.69 90 LEU A C 1
ATOM 654 O O . LEU A 1 90 ? 2.798 -0.250 -2.334 1.00 98.69 90 LEU A O 1
ATOM 658 N N . VAL A 1 91 ? 3.689 -2.222 -1.730 1.00 98.62 91 VAL A N 1
ATOM 659 C CA . VAL A 1 91 ? 5.001 -2.018 -2.353 1.00 98.62 91 VAL A CA 1
ATOM 660 C C . VAL A 1 91 ? 5.477 -3.311 -2.997 1.00 98.62 91 VAL A C 1
ATOM 662 O O . VAL A 1 91 ? 5.362 -4.384 -2.404 1.00 98.62 91 VAL A O 1
ATOM 665 N N . TRP A 1 92 ? 6.092 -3.203 -4.172 1.00 98.25 92 TRP A N 1
ATOM 666 C CA . TRP A 1 92 ? 6.816 -4.304 -4.799 1.00 98.25 92 TRP A CA 1
ATOM 667 C C . TRP A 1 92 ? 8.144 -3.843 -5.401 1.00 98.25 92 TRP A C 1
ATOM 669 O O . TRP A 1 92 ? 8.314 -2.692 -5.815 1.00 98.25 92 TRP A O 1
ATOM 679 N N . THR A 1 93 ? 9.114 -4.755 -5.431 1.00 97.31 93 THR A N 1
ATOM 680 C CA . THR A 1 93 ? 10.370 -4.548 -6.157 1.00 97.31 93 THR A CA 1
ATOM 681 C C . THR A 1 93 ? 10.124 -4.919 -7.614 1.00 97.31 93 THR A C 1
ATOM 683 O O . THR A 1 93 ? 10.140 -6.098 -7.960 1.00 97.31 93 THR A O 1
ATOM 686 N N . ASP A 1 94 ? 9.831 -3.912 -8.434 1.00 97.81 94 ASP A N 1
ATOM 687 C CA . ASP A 1 94 ? 9.548 -4.072 -9.862 1.00 97.81 94 ASP A CA 1
ATOM 688 C C . ASP A 1 94 ? 10.814 -4.495 -10.638 1.00 97.81 94 ASP A C 1
ATOM 690 O O . ASP A 1 94 ? 11.909 -4.014 -10.310 1.00 97.81 94 ASP A O 1
ATOM 694 N N . PRO A 1 95 ? 10.713 -5.376 -11.654 1.00 97.25 95 PRO A N 1
ATOM 695 C CA . PRO A 1 95 ? 11.827 -5.683 -12.539 1.00 97.25 95 PRO A CA 1
ATOM 696 C C . PRO A 1 95 ? 12.377 -4.432 -13.240 1.00 97.25 95 PRO A C 1
ATOM 698 O O . PRO A 1 95 ? 11.640 -3.481 -13.502 1.00 97.25 95 PRO A O 1
ATOM 701 N N . PRO A 1 96 ? 13.673 -4.415 -13.596 1.00 96.62 96 PRO A N 1
ATOM 702 C CA . PRO A 1 96 ? 14.270 -3.268 -14.264 1.00 96.62 96 PRO A CA 1
ATOM 703 C C . PRO A 1 96 ? 13.643 -3.033 -15.645 1.00 96.62 96 PRO A C 1
ATOM 705 O O . PRO A 1 96 ? 13.511 -3.952 -16.455 1.00 96.62 96 PRO A O 1
ATOM 708 N N . GLY A 1 97 ? 13.326 -1.775 -15.947 1.00 94.56 97 GLY A N 1
ATOM 709 C CA . GLY A 1 97 ? 12.798 -1.358 -17.241 1.00 94.56 97 GLY A CA 1
ATOM 710 C C . GLY A 1 97 ? 12.643 0.157 -17.352 1.00 94.56 97 GLY A C 1
ATOM 711 O O . GLY A 1 97 ? 12.876 0.892 -16.397 1.00 94.56 97 GLY A O 1
ATOM 712 N N . ALA A 1 98 ? 12.270 0.637 -18.542 1.00 93.75 98 ALA A N 1
ATOM 713 C CA . ALA A 1 98 ? 12.125 2.074 -18.816 1.00 93.75 98 ALA A CA 1
ATOM 714 C C . ALA A 1 98 ? 10.890 2.715 -18.147 1.00 93.75 98 ALA A C 1
ATOM 716 O O . ALA A 1 98 ? 10.795 3.935 -18.059 1.00 93.75 98 ALA A O 1
ATOM 717 N N . ALA A 1 99 ? 9.940 1.890 -17.713 1.00 95.81 99 ALA A N 1
ATOM 718 C CA . ALA A 1 99 ? 8.713 2.263 -17.018 1.00 95.81 99 ALA A CA 1
ATOM 719 C C . ALA A 1 99 ? 8.308 1.113 -16.082 1.00 95.81 99 ALA A C 1
ATOM 721 O O . ALA A 1 99 ? 9.011 0.101 -16.035 1.00 95.81 99 ALA A O 1
ATOM 722 N N . LEU A 1 100 ? 7.165 1.236 -15.402 1.00 97.81 100 LEU A N 1
ATOM 723 C CA . LEU A 1 100 ? 6.592 0.159 -14.594 1.00 97.81 100 LEU A CA 1
ATOM 724 C C . LEU A 1 100 ? 6.448 -1.125 -15.430 1.00 97.81 100 LEU A C 1
ATOM 726 O O . LEU A 1 100 ? 5.771 -1.125 -16.464 1.00 97.81 100 LEU A O 1
ATOM 730 N N . GLN A 1 101 ? 7.100 -2.205 -15.008 1.00 98.12 101 GLN A N 1
ATOM 731 C CA . GLN A 1 101 ? 7.089 -3.494 -15.695 1.00 98.12 101 GLN A CA 1
ATOM 732 C C . GLN A 1 101 ? 5.868 -4.305 -15.262 1.00 98.12 101 GLN A C 1
ATOM 734 O O . GLN A 1 101 ? 4.939 -4.504 -16.059 1.00 98.12 101 GLN A O 1
ATOM 739 N N . ASN A 1 102 ? 5.833 -4.669 -13.984 1.00 98.25 102 ASN A N 1
ATOM 740 C CA . ASN A 1 102 ? 4.750 -5.389 -13.343 1.00 98.25 102 ASN A CA 1
ATOM 741 C C . ASN A 1 102 ? 3.798 -4.397 -12.661 1.00 98.25 102 ASN A C 1
ATOM 743 O O . ASN A 1 102 ? 4.199 -3.549 -11.867 1.00 98.25 102 ASN A O 1
ATOM 747 N N . ASP A 1 103 ? 2.519 -4.513 -12.994 1.00 98.56 103 ASP A N 1
ATOM 748 C CA . ASP A 1 103 ? 1.441 -3.631 -12.561 1.00 98.56 103 ASP A CA 1
ATOM 749 C C . ASP A 1 103 ? 0.531 -4.401 -11.595 1.00 98.56 103 ASP A C 1
ATOM 751 O O . ASP A 1 103 ? -0.206 -5.314 -12.001 1.00 98.56 103 ASP A O 1
ATOM 755 N N . LEU A 1 104 ? 0.631 -4.060 -10.308 1.00 98.69 104 LEU A N 1
ATOM 756 C CA . LEU A 1 104 ? -0.220 -4.574 -9.241 1.00 98.69 104 LEU A CA 1
ATOM 757 C C . LEU A 1 104 ? -1.181 -3.479 -8.790 1.00 98.69 104 LEU A C 1
ATOM 759 O O . LEU A 1 104 ? -0.756 -2.359 -8.569 1.00 98.69 104 LEU A O 1
ATOM 763 N N . ASN A 1 105 ? -2.440 -3.839 -8.549 1.00 98.81 105 ASN A N 1
ATOM 764 C CA . ASN A 1 105 ? -3.434 -2.930 -7.986 1.00 98.81 105 ASN A CA 1
ATOM 765 C C . ASN A 1 105 ? -3.703 -3.244 -6.520 1.00 98.81 105 ASN A C 1
ATOM 767 O O . ASN A 1 105 ? -3.986 -4.399 -6.184 1.00 98.81 105 ASN A O 1
ATOM 771 N N . LEU A 1 106 ? -3.755 -2.203 -5.698 1.00 98.81 106 LEU A N 1
ATOM 772 C CA . LEU A 1 106 ? -4.341 -2.192 -4.369 1.00 98.81 106 LEU A CA 1
ATOM 773 C C . LEU A 1 106 ? -5.807 -1.763 -4.455 1.00 98.81 106 LEU A C 1
ATOM 775 O O . LEU A 1 106 ? -6.132 -0.671 -4.920 1.00 98.81 106 LEU A O 1
ATOM 779 N N . ILE A 1 107 ? -6.696 -2.613 -3.954 1.00 98.88 107 ILE A N 1
ATOM 780 C CA . ILE A 1 107 ? -8.132 -2.354 -3.857 1.00 98.88 107 ILE A CA 1
ATOM 781 C C . ILE A 1 107 ? -8.551 -2.532 -2.402 1.00 98.88 107 ILE A C 1
ATOM 783 O O . ILE A 1 107 ? -8.241 -3.551 -1.786 1.00 98.88 107 ILE A O 1
ATOM 787 N N . VAL A 1 108 ? -9.288 -1.567 -1.859 1.00 98.75 108 VAL A N 1
ATOM 788 C CA . VAL A 1 108 ? -9.816 -1.614 -0.492 1.00 98.75 108 VAL A CA 1
ATOM 789 C C . VAL A 1 108 ? -11.320 -1.395 -0.533 1.00 98.75 108 VAL A C 1
ATOM 791 O O . VAL A 1 108 ? -11.785 -0.389 -1.068 1.00 98.75 108 VAL A O 1
ATOM 794 N N . ARG A 1 109 ? -12.084 -2.323 0.046 1.00 98.69 109 ARG A N 1
ATOM 795 C CA . ARG A 1 109 ? -13.548 -2.264 0.123 1.00 98.69 109 ARG A CA 1
ATOM 796 C C . ARG A 1 109 ? -14.017 -2.257 1.564 1.00 98.69 109 ARG A C 1
ATOM 798 O O . ARG A 1 109 ? -13.655 -3.144 2.326 1.00 98.69 109 ARG A O 1
ATOM 805 N N . ALA A 1 110 ? -14.869 -1.305 1.919 1.00 98.12 110 ALA A N 1
ATOM 806 C CA . ALA A 1 110 ? -15.481 -1.220 3.242 1.00 98.12 110 ALA A CA 1
ATOM 807 C C . ALA A 1 110 ? -16.846 -0.532 3.144 1.00 98.12 110 ALA A C 1
ATOM 809 O O . ALA A 1 110 ? -17.009 0.427 2.390 1.00 98.12 110 ALA A O 1
ATOM 810 N N . GLY A 1 111 ? -17.846 -1.030 3.880 1.00 96.44 111 GLY A N 1
ATOM 811 C CA . GLY A 1 111 ? -19.181 -0.414 3.945 1.00 96.44 111 GLY A CA 1
ATOM 812 C C . GLY A 1 111 ? -19.864 -0.191 2.586 1.00 96.44 111 GLY A C 1
ATOM 813 O O . GLY A 1 111 ? -20.573 0.795 2.412 1.00 96.44 111 GLY A O 1
ATOM 814 N N . GLY A 1 112 ? -19.619 -1.067 1.604 1.00 96.69 112 GLY A N 1
ATOM 815 C CA . GLY A 1 112 ? -20.169 -0.949 0.246 1.00 96.69 1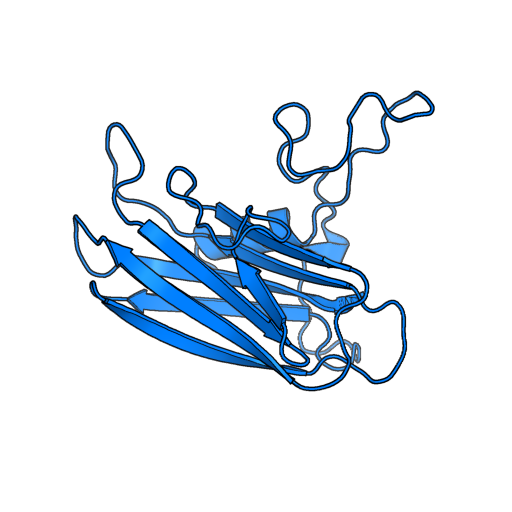12 GLY A CA 1
ATOM 816 C C . GLY A 1 112 ? -19.463 0.068 -0.661 1.00 96.69 112 GLY A C 1
ATOM 817 O O . GLY A 1 112 ? -19.918 0.294 -1.778 1.00 96.69 112 GLY A O 1
ATOM 818 N N . GLN A 1 113 ? -18.363 0.672 -0.207 1.00 97.88 113 GLN A N 1
ATOM 819 C CA . GLN A 1 113 ? -17.515 1.567 -0.996 1.00 97.88 113 GLN A CA 1
ATOM 820 C C . GLN A 1 113 ? -16.192 0.888 -1.365 1.00 97.88 113 GLN A C 1
ATOM 822 O O . GLN A 1 113 ? -15.746 -0.026 -0.672 1.00 97.88 113 GLN A O 1
ATOM 827 N N . GLU A 1 114 ? -15.555 1.367 -2.434 1.00 98.25 114 GLU A N 1
ATOM 828 C CA . GLU A 1 114 ? -14.269 0.879 -2.942 1.00 98.25 114 GLU A CA 1
ATOM 829 C C . GLU A 1 114 ? -13.298 2.053 -3.147 1.00 98.25 114 GLU A C 1
ATOM 831 O O . GLU A 1 114 ? -13.704 3.175 -3.485 1.00 98.25 114 GLU A O 1
ATOM 836 N N . ARG A 1 115 ? -12.015 1.804 -2.885 1.00 98.56 115 ARG A N 1
ATOM 837 C CA . ARG A 1 115 ? -10.897 2.733 -3.078 1.00 98.56 115 ARG A CA 1
ATOM 838 C C . ARG A 1 115 ? -9.749 1.993 -3.741 1.00 98.56 115 ARG A C 1
ATOM 840 O O . ARG A 1 115 ? -9.476 0.847 -3.381 1.00 98.56 115 ARG A O 1
ATOM 847 N N . HIS A 1 116 ? -9.068 2.659 -4.663 1.00 98.75 116 HIS A N 1
ATOM 848 C CA . HIS A 1 116 ? -7.895 2.117 -5.340 1.00 98.75 116 HIS A CA 1
ATOM 849 C C . HIS A 1 116 ? -6.639 2.892 -4.943 1.00 98.75 116 HIS A C 1
ATOM 851 O O . HIS A 1 116 ? -6.710 4.079 -4.602 1.00 98.75 116 HIS A O 1
ATOM 857 N N . GLY A 1 117 ? -5.496 2.212 -4.968 1.00 98.56 117 GLY A N 1
ATOM 858 C CA . GLY A 1 117 ? -4.205 2.802 -4.646 1.00 98.56 117 GLY A CA 1
ATOM 859 C C . GLY A 1 117 ? -3.933 4.075 -5.443 1.00 98.56 117 GLY A C 1
ATOM 860 O O . GLY A 1 117 ? -4.065 4.088 -6.660 1.00 98.56 117 GLY A O 1
ATOM 861 N N . ASN A 1 118 ? -3.576 5.154 -4.744 1.00 97.94 118 ASN A N 1
ATOM 862 C CA . ASN A 1 118 ? -3.251 6.473 -5.301 1.00 97.94 118 ASN A CA 1
ATOM 863 C C . ASN A 1 118 ? -4.376 7.167 -6.100 1.00 97.94 118 ASN A C 1
ATOM 865 O O . ASN A 1 118 ? -4.125 8.190 -6.731 1.00 97.94 118 ASN A O 1
ATOM 869 N N . MET A 1 119 ? -5.615 6.669 -6.053 1.00 97.69 119 MET A N 1
ATOM 870 C CA . MET A 1 119 ? -6.733 7.219 -6.841 1.00 97.69 119 MET A CA 1
ATOM 871 C C . MET A 1 119 ? -7.697 8.083 -6.021 1.00 97.69 119 MET A C 1
ATOM 873 O O . MET A 1 119 ? -8.643 8.650 -6.559 1.00 97.69 119 MET A O 1
ATOM 877 N N . GLY A 1 120 ? -7.510 8.179 -4.701 1.00 94.75 120 GLY A N 1
ATOM 878 C CA . GLY A 1 120 ? -8.484 8.837 -3.831 1.00 94.75 120 GLY A CA 1
ATOM 879 C C . GLY A 1 120 ? -9.856 8.174 -3.978 1.00 94.75 120 GLY A C 1
ATOM 880 O O . GLY A 1 120 ? -10.024 7.017 -3.600 1.00 94.75 120 GLY A O 1
ATOM 881 N N . THR A 1 121 ? -10.837 8.891 -4.527 1.00 96.00 121 THR A N 1
ATOM 882 C CA . THR A 1 121 ? -12.179 8.354 -4.815 1.00 96.00 121 THR A CA 1
ATOM 883 C C . THR A 1 121 ? -12.393 7.951 -6.274 1.00 96.00 121 THR A C 1
ATOM 885 O O . THR A 1 121 ? -13.481 7.475 -6.598 1.00 96.00 121 THR A O 1
ATOM 888 N N . ASP A 1 122 ? -11.411 8.163 -7.151 1.00 97.38 122 ASP A N 1
ATOM 889 C CA . ASP A 1 122 ? -11.539 7.837 -8.568 1.00 97.38 122 ASP A CA 1
ATOM 890 C C . ASP A 1 122 ? -11.574 6.314 -8.787 1.00 97.38 122 ASP A C 1
ATOM 892 O O . ASP A 1 122 ? -10.853 5.567 -8.123 1.00 97.38 122 ASP A O 1
ATOM 896 N N . PRO A 1 123 ? -12.389 5.824 -9.742 1.00 96.31 123 PRO A N 1
ATOM 897 C CA . PRO A 1 123 ? -12.522 4.393 -10.021 1.00 96.31 123 PRO A CA 1
ATOM 898 C C . PRO A 1 123 ? -11.372 3.835 -10.877 1.00 96.31 123 PRO A C 1
ATOM 900 O O . PRO A 1 123 ? -11.367 2.647 -11.200 1.00 96.31 123 PRO A O 1
ATOM 903 N N . GLY A 1 124 ? -10.437 4.693 -11.301 1.00 98.38 124 GLY A N 1
ATOM 904 C CA . GLY A 1 124 ? -9.251 4.324 -12.070 1.00 98.38 124 GLY A CA 1
ATOM 905 C C . GLY A 1 124 ? -8.244 3.533 -11.241 1.00 98.38 124 GLY A C 1
ATOM 906 O O . GLY A 1 124 ? -8.528 3.119 -10.128 1.00 98.38 124 GLY A O 1
ATOM 907 N N . PHE A 1 125 ? -7.056 3.313 -11.783 1.00 98.69 125 PHE A N 1
ATOM 908 C CA . PHE A 1 125 ? -5.978 2.606 -11.097 1.00 98.69 125 PHE A CA 1
ATOM 909 C C . PHE A 1 125 ? -4.653 3.275 -11.421 1.00 98.69 125 PHE A C 1
ATOM 911 O O . PHE A 1 125 ? -4.512 3.845 -12.509 1.00 98.69 125 PHE A O 1
ATOM 918 N N . ASP A 1 126 ? -3.691 3.177 -10.508 1.00 98.31 126 ASP A N 1
ATOM 919 C CA . ASP A 1 126 ? -2.334 3.624 -10.784 1.00 98.31 126 ASP A CA 1
ATOM 920 C C . ASP A 1 126 ? -1.707 2.681 -11.815 1.00 98.31 126 ASP A C 1
ATOM 922 O O . ASP A 1 126 ? -1.978 1.485 -11.848 1.00 98.31 126 ASP A O 1
ATOM 926 N N . ARG A 1 127 ? -0.944 3.254 -12.742 1.00 98.25 127 ARG A N 1
ATOM 927 C CA . ARG A 1 127 ? -0.305 2.535 -13.853 1.00 98.25 127 ARG A CA 1
ATOM 928 C C . ARG A 1 127 ? 1.168 2.890 -13.998 1.00 98.25 127 ARG A C 1
ATOM 930 O O . ARG A 1 127 ? 1.792 2.525 -14.994 1.00 98.25 127 ARG A O 1
ATOM 937 N N . VAL A 1 128 ? 1.708 3.655 -13.052 1.00 97.69 128 VAL A N 1
ATOM 938 C CA . VAL A 1 128 ? 3.041 4.256 -13.146 1.00 97.69 128 VAL A CA 1
ATOM 939 C C . VAL A 1 128 ? 3.887 4.019 -11.899 1.00 97.69 128 VAL A C 1
ATOM 941 O O . VAL A 1 128 ? 5.110 4.001 -12.019 1.00 97.69 128 VAL A O 1
ATOM 944 N N . ASN A 1 129 ? 3.277 3.801 -10.731 1.00 98.50 129 ASN A N 1
ATOM 945 C CA . ASN A 1 129 ? 3.998 3.622 -9.472 1.00 98.50 129 ASN A CA 1
ATOM 946 C C . ASN A 1 129 ? 4.064 2.155 -9.029 1.00 98.50 129 ASN A C 1
ATOM 948 O O . ASN A 1 129 ? 3.078 1.435 -9.085 1.00 98.50 129 ASN A O 1
ATOM 952 N N . ASN A 1 130 ? 5.213 1.750 -8.473 1.00 98.44 130 ASN A N 1
ATOM 953 C CA . ASN A 1 130 ? 5.373 0.482 -7.745 1.00 98.44 130 ASN A CA 1
ATOM 954 C C . ASN A 1 130 ? 5.094 0.597 -6.235 1.00 98.44 130 ASN A C 1
ATOM 956 O O . ASN A 1 130 ? 5.541 -0.219 -5.419 1.00 98.44 130 ASN A O 1
ATOM 960 N N . VAL A 1 131 ? 4.428 1.686 -5.862 1.00 98.75 131 VAL A N 1
ATOM 961 C CA . VAL A 1 131 ? 3.945 1.974 -4.520 1.00 98.75 131 VAL A CA 1
ATOM 962 C C . VAL A 1 131 ? 2.535 2.504 -4.668 1.00 98.75 131 VAL A C 1
ATOM 964 O O . VAL A 1 131 ? 2.328 3.551 -5.280 1.00 98.75 131 VAL A O 1
ATOM 967 N N . GLU A 1 132 ? 1.584 1.814 -4.064 1.00 98.75 132 GLU A N 1
ATOM 968 C CA . GLU A 1 132 ? 0.182 2.203 -4.062 1.00 98.75 132 GLU A CA 1
ATOM 969 C C . GLU A 1 132 ? -0.302 2.385 -2.629 1.00 98.75 132 GLU A C 1
ATOM 971 O O . GLU A 1 132 ? -0.086 1.521 -1.780 1.00 98.75 132 GLU A O 1
ATOM 976 N N . GLN A 1 133 ? -0.960 3.506 -2.338 1.00 98.62 133 GLN A N 1
ATOM 977 C CA . GLN A 1 133 ? -1.489 3.793 -1.012 1.00 98.62 133 GLN A CA 1
ATOM 978 C C . GLN A 1 133 ? -2.967 4.161 -1.070 1.00 98.62 133 GLN A C 1
ATOM 980 O O . GLN A 1 133 ? -3.395 4.987 -1.874 1.00 98.62 133 GLN A O 1
ATOM 985 N N . VAL A 1 134 ? -3.737 3.589 -0.150 1.00 98.44 134 VAL A N 1
ATOM 986 C CA . VAL A 1 134 ? -5.065 4.083 0.207 1.00 98.44 134 VAL A CA 1
ATOM 987 C C . VAL A 1 134 ? -4.965 4.698 1.598 1.00 98.44 134 VAL A C 1
ATOM 989 O O . VAL A 1 134 ? -4.602 4.019 2.557 1.00 98.44 134 VAL A O 1
ATOM 992 N N . ASN A 1 135 ? -5.279 5.989 1.701 1.00 97.06 135 ASN A N 1
ATOM 993 C CA . ASN A 1 135 ? -5.434 6.708 2.963 1.00 97.06 135 ASN A CA 1
ATOM 994 C C . ASN A 1 135 ? -6.909 7.104 3.119 1.00 97.06 135 ASN A C 1
ATOM 996 O O . ASN A 1 135 ? -7.344 8.144 2.623 1.00 97.06 135 ASN A O 1
ATOM 1000 N N . TRP A 1 136 ? -7.702 6.224 3.729 1.00 97.50 136 TRP A N 1
ATOM 1001 C CA . TRP A 1 136 ? -9.155 6.350 3.795 1.00 97.50 136 TRP A CA 1
ATOM 1002 C C . TRP A 1 136 ? -9.597 6.915 5.144 1.00 97.50 136 TRP A C 1
ATOM 1004 O O . TRP A 1 136 ? -9.760 6.185 6.121 1.00 97.50 136 TRP A O 1
ATOM 1014 N N . GLN A 1 137 ? -9.824 8.229 5.172 1.00 96.75 137 GLN A N 1
ATOM 1015 C CA . GLN A 1 137 ? -10.405 8.930 6.319 1.00 96.75 137 GLN A CA 1
ATOM 1016 C C . GLN A 1 137 ? -11.889 8.591 6.492 1.00 96.75 137 GLN A C 1
ATOM 1018 O O . GLN A 1 137 ? -12.627 8.515 5.508 1.00 96.75 137 GLN A O 1
ATOM 1023 N N . ASN A 1 138 ? -12.340 8.469 7.741 1.00 96.62 138 ASN A N 1
ATOM 1024 C CA . ASN A 1 138 ? -13.711 8.084 8.089 1.00 96.62 138 ASN A CA 1
ATOM 1025 C C . ASN A 1 138 ? -14.130 6.753 7.439 1.00 96.62 138 ASN A C 1
ATOM 1027 O O . ASN A 1 138 ? -15.246 6.626 6.929 1.00 96.62 138 ASN A O 1
ATOM 1031 N N . VAL A 1 139 ? -13.226 5.769 7.425 1.00 97.62 139 VAL A N 1
ATOM 1032 C CA . VAL A 1 139 ? -13.545 4.426 6.930 1.00 97.62 139 VAL A CA 1
ATOM 1033 C C . VAL A 1 139 ? -14.647 3.802 7.809 1.00 97.62 139 VAL A C 1
ATOM 1035 O O . VAL A 1 139 ? -14.586 3.920 9.039 1.00 97.62 139 VAL A O 1
ATOM 1038 N N . PRO A 1 140 ? -15.675 3.156 7.224 1.00 96.69 140 PRO A N 1
ATOM 1039 C CA . PRO A 1 140 ? -16.716 2.493 8.004 1.00 96.69 140 PRO A CA 1
ATOM 1040 C C . PRO A 1 140 ? -16.152 1.402 8.924 1.00 96.69 140 PRO A C 1
ATOM 1042 O O . PRO A 1 140 ? -15.289 0.628 8.514 1.00 96.69 140 PRO A O 1
ATOM 1045 N N . ALA A 1 141 ? -16.677 1.316 10.150 1.00 96.12 141 ALA A N 1
ATOM 1046 C CA . ALA A 1 141 ? -16.372 0.222 11.071 1.00 96.12 141 ALA A CA 1
ATOM 1047 C C . ALA A 1 141 ? -16.843 -1.137 10.516 1.00 96.12 141 ALA A C 1
ATOM 1049 O O . ALA A 1 141 ? -17.826 -1.208 9.774 1.00 96.12 141 ALA A O 1
ATOM 1050 N N . GLY A 1 142 ? -16.180 -2.220 10.925 1.00 95.12 142 GLY A N 1
ATOM 1051 C CA . GLY A 1 142 ? -16.422 -3.574 10.421 1.00 95.12 142 GLY A CA 1
ATOM 1052 C C . GLY A 1 142 ? -15.299 -4.072 9.512 1.00 95.12 142 GLY A C 1
ATOM 1053 O O . GLY A 1 142 ? -14.156 -3.644 9.639 1.00 95.12 142 GLY A O 1
ATOM 1054 N N . ASP A 1 143 ? -15.607 -5.004 8.614 1.00 95.44 143 ASP A N 1
ATOM 1055 C CA . ASP A 1 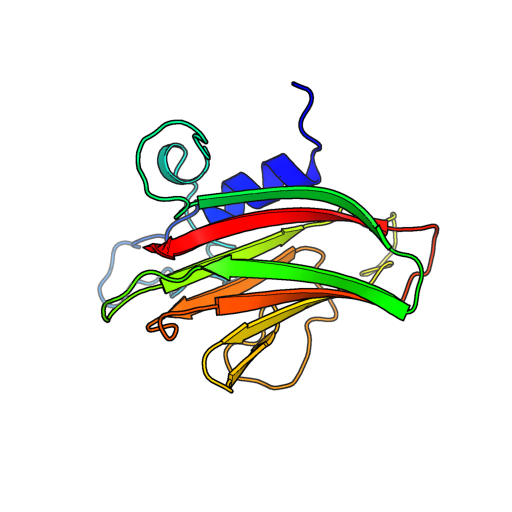143 ? -14.592 -5.623 7.762 1.00 95.44 143 ASP A CA 1
ATOM 1056 C C . ASP A 1 143 ? -14.239 -4.735 6.563 1.00 95.44 143 ASP A C 1
ATOM 1058 O O . ASP A 1 143 ? -15.090 -4.429 5.722 1.00 95.44 143 ASP A O 1
ATOM 1062 N N . ALA A 1 144 ? -12.958 -4.387 6.457 1.00 97.62 144 ALA A N 1
ATOM 1063 C CA . ALA A 1 144 ? -12.352 -3.865 5.243 1.00 97.62 144 ALA A CA 1
ATOM 1064 C C . ALA A 1 144 ? -11.684 -5.019 4.477 1.00 97.62 144 ALA A C 1
ATOM 1066 O O . ALA A 1 144 ? -10.721 -5.619 4.957 1.00 97.62 144 ALA A O 1
ATOM 1067 N N . GLU A 1 145 ? -12.194 -5.347 3.290 1.00 98.12 145 GLU A N 1
ATOM 1068 C CA . GLU A 1 145 ? -11.548 -6.293 2.378 1.00 98.12 145 GLU A CA 1
ATOM 1069 C C . GLU A 1 145 ? -10.425 -5.577 1.625 1.00 98.12 145 GLU A C 1
ATOM 1071 O O . GLU A 1 145 ? -10.655 -4.582 0.937 1.00 98.12 145 GLU A O 1
ATOM 1076 N N . VAL A 1 146 ? -9.213 -6.110 1.733 1.00 98.31 146 VAL A N 1
ATOM 1077 C CA . VAL A 1 146 ? -8.050 -5.680 0.961 1.00 98.31 146 VAL A CA 1
ATOM 1078 C C . V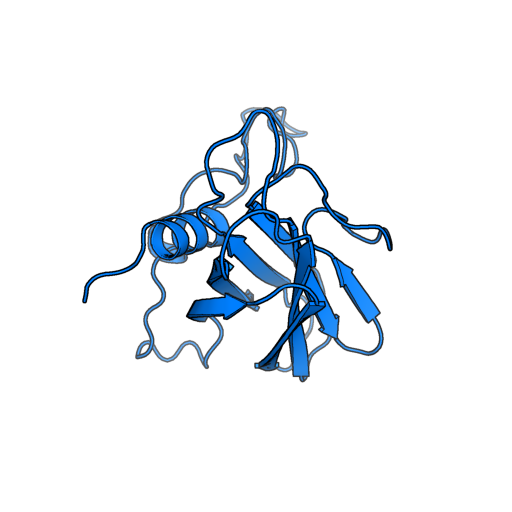AL A 1 146 ? -7.798 -6.713 -0.119 1.00 98.31 146 VAL A C 1
ATOM 1080 O O . VAL A 1 146 ? -7.710 -7.903 0.179 1.00 98.31 146 VAL A O 1
ATOM 1083 N N . VAL A 1 147 ? -7.647 -6.266 -1.363 1.00 98.50 147 VAL A N 1
ATOM 1084 C CA . VAL A 1 147 ? -7.309 -7.114 -2.505 1.00 98.50 147 VAL A CA 1
ATOM 1085 C C . VAL A 1 147 ? -6.076 -6.558 -3.203 1.00 98.50 147 VAL A C 1
ATOM 1087 O O . VAL A 1 147 ? -6.055 -5.392 -3.590 1.00 98.50 147 VAL A O 1
ATOM 1090 N N . VAL A 1 148 ? -5.079 -7.416 -3.416 1.00 98.56 148 VAL A N 1
ATOM 1091 C CA . VAL A 1 148 ? -3.959 -7.149 -4.327 1.00 98.56 148 VAL A CA 1
ATOM 1092 C C . VAL A 1 148 ? -4.176 -7.965 -5.586 1.00 98.56 148 VAL A C 1
ATOM 1094 O O . VAL A 1 148 ? -4.431 -9.167 -5.506 1.00 98.56 148 VAL A O 1
ATOM 1097 N N . ARG A 1 149 ? -4.120 -7.319 -6.751 1.00 98.50 149 ARG A N 1
ATOM 1098 C CA . ARG A 1 149 ? -4.358 -7.964 -8.048 1.00 98.50 149 ARG A CA 1
ATOM 1099 C C . ARG A 1 149 ? -3.221 -7.674 -9.014 1.00 98.50 149 ARG A C 1
ATOM 1101 O O . ARG A 1 149 ? -2.971 -6.511 -9.309 1.00 98.50 149 ARG A O 1
ATOM 1108 N N . ALA A 1 150 ? -2.658 -8.714 -9.617 1.00 98.31 150 ALA A N 1
ATOM 1109 C CA . ALA A 1 150 ? -1.722 -8.584 -10.725 1.00 98.31 150 ALA A CA 1
ATOM 1110 C C . ALA A 1 150 ? -2.467 -8.249 -12.027 1.00 98.31 150 ALA A C 1
ATOM 1112 O O . ALA A 1 150 ? -3.112 -9.106 -12.635 1.00 98.31 150 ALA A O 1
ATOM 1113 N N . HIS A 1 151 ? -2.420 -6.985 -12.449 1.00 98.31 151 HIS A N 1
ATOM 1114 C CA . HIS A 1 151 ? -3.045 -6.530 -13.692 1.00 98.31 151 HIS A CA 1
ATOM 1115 C C . HIS A 1 151 ? -2.266 -6.979 -14.919 1.00 98.31 151 HIS A C 1
ATOM 1117 O O . HIS A 1 151 ? -2.843 -7.540 -15.851 1.00 98.31 151 HIS A O 1
ATOM 1123 N N . ARG A 1 152 ? -0.957 -6.731 -14.893 1.00 98.12 152 ARG A N 1
ATOM 1124 C CA . ARG A 1 152 ? -0.022 -7.069 -15.958 1.00 98.12 152 ARG A CA 1
ATOM 1125 C C . ARG A 1 152 ? 1.281 -7.507 -15.323 1.00 98.12 152 ARG A C 1
ATOM 1127 O O . ARG A 1 152 ? 1.827 -6.781 -14.502 1.00 98.12 152 ARG A O 1
ATOM 1134 N N . ILE A 1 153 ? 1.792 -8.649 -15.752 1.00 97.75 153 ILE A N 1
ATOM 1135 C CA . ILE A 1 153 ? 3.100 -9.147 -15.343 1.00 97.75 153 ILE A CA 1
ATOM 1136 C C . ILE A 1 153 ? 3.903 -9.371 -16.616 1.00 97.75 153 ILE A C 1
ATOM 1138 O O . ILE A 1 153 ? 3.510 -10.163 -17.471 1.00 97.75 153 ILE A O 1
ATOM 1142 N N . THR A 1 154 ? 4.996 -8.635 -16.781 1.00 94.88 154 THR A N 1
ATOM 1143 C CA . THR A 1 154 ? 5.871 -8.764 -17.952 1.00 94.88 154 THR A CA 1
ATOM 1144 C C . THR A 1 154 ? 6.990 -9.768 -17.710 1.00 94.88 154 THR A C 1
ATOM 1146 O O . THR A 1 154 ? 7.471 -10.373 -18.668 1.00 94.88 154 THR A O 1
ATOM 1149 N N . GLN A 1 155 ? 7.399 -9.959 -16.452 1.00 87.62 155 GLN A N 1
ATOM 1150 C CA . GLN A 1 155 ? 8.477 -10.870 -16.068 1.00 87.62 155 GLN A CA 1
ATOM 1151 C C . GLN A 1 155 ? 8.191 -11.526 -14.718 1.00 87.62 155 GLN A C 1
ATOM 1153 O O . GLN A 1 155 ? 8.138 -10.809 -13.721 1.00 87.62 155 GLN A O 1
ATOM 1158 N N . PHE A 1 156 ? 8.119 -12.867 -14.718 1.00 92.88 156 PHE A N 1
ATOM 1159 C CA . PHE A 1 156 ? 7.996 -13.769 -13.554 1.00 92.88 156 PHE A CA 1
ATOM 1160 C C . PHE A 1 156 ? 6.871 -13.415 -12.564 1.00 92.88 156 PHE A C 1
ATOM 1162 O O . PHE A 1 156 ? 6.294 -12.339 -12.615 1.00 92.88 156 PHE A O 1
ATOM 1169 N N . ALA A 1 157 ? 6.526 -14.316 -11.647 1.00 96.31 157 ALA A N 1
ATOM 1170 C CA . ALA A 1 157 ? 5.577 -13.968 -10.593 1.00 96.31 157 ALA A CA 1
ATOM 1171 C C . ALA A 1 157 ? 6.135 -12.808 -9.740 1.00 96.31 157 ALA A C 1
ATOM 1173 O O . ALA A 1 157 ? 7.331 -12.764 -9.443 1.00 96.31 157 ALA A O 1
ATOM 1174 N N . GLN A 1 158 ? 5.286 -11.840 -9.381 1.00 97.69 158 GLN A N 1
ATOM 1175 C CA . GLN A 1 158 ? 5.716 -10.637 -8.661 1.00 97.69 158 GLN A CA 1
ATOM 1176 C C . GLN A 1 158 ? 5.442 -10.775 -7.158 1.00 97.69 158 GLN A C 1
ATOM 1178 O O . GLN A 1 158 ? 4.271 -10.732 -6.767 1.00 97.69 158 GLN A O 1
ATOM 1183 N N . PRO A 1 159 ? 6.476 -10.851 -6.300 1.00 97.25 159 PRO A N 1
ATOM 1184 C CA . PRO A 1 159 ? 6.304 -10.723 -4.859 1.00 97.25 159 PRO A CA 1
ATOM 1185 C C . PRO A 1 159 ? 5.942 -9.290 -4.475 1.00 97.25 159 PRO A C 1
ATOM 1187 O O . PRO A 1 159 ? 6.465 -8.326 -5.049 1.00 97.25 159 PRO A O 1
ATOM 1190 N N . TYR A 1 160 ? 5.108 -9.142 -3.449 1.00 97.94 160 TYR A N 1
ATOM 1191 C CA . TYR A 1 160 ? 4.752 -7.841 -2.887 1.00 97.94 160 TYR A CA 1
ATOM 1192 C C . TYR A 1 160 ? 4.757 -7.837 -1.354 1.00 97.94 160 TYR A C 1
ATOM 1194 O O . TYR A 1 160 ? 4.859 -8.870 -0.689 1.00 97.94 160 TYR A O 1
ATOM 1202 N N . ALA A 1 161 ? 4.662 -6.638 -0.786 1.00 97.50 161 ALA A N 1
ATOM 1203 C CA . ALA A 1 161 ? 4.470 -6.427 0.637 1.00 97.50 161 ALA A CA 1
ATOM 1204 C C . ALA A 1 161 ? 3.418 -5.347 0.899 1.00 97.50 161 ALA A C 1
ATOM 1206 O O . ALA A 1 161 ? 3.259 -4.401 0.127 1.00 97.50 161 ALA A O 1
ATOM 1207 N N . LEU A 1 162 ? 2.726 -5.489 2.023 1.00 97.06 162 LEU A N 1
ATOM 1208 C CA . LEU A 1 162 ? 1.737 -4.558 2.538 1.00 97.06 162 LEU A CA 1
ATOM 1209 C C . LEU A 1 162 ? 2.091 -4.162 3.964 1.00 97.06 162 LEU A C 1
ATOM 1211 O O . LEU A 1 162 ? 2.512 -4.997 4.760 1.00 97.06 162 LEU A O 1
ATOM 1215 N N . ALA A 1 163 ? 1.818 -2.910 4.304 1.00 96.31 163 ALA A N 1
ATOM 1216 C CA . ALA A 1 163 ? 1.732 -2.449 5.683 1.00 96.31 163 ALA A CA 1
ATOM 1217 C C . ALA A 1 163 ? 0.456 -1.627 5.850 1.00 96.31 163 ALA A C 1
ATOM 1219 O O . ALA A 1 163 ? 0.086 -0.875 4.946 1.00 96.31 163 ALA A O 1
ATOM 1220 N N . TRP A 1 164 ? -0.209 -1.754 6.996 1.00 96.50 164 TRP A N 1
ATOM 1221 C CA . TRP A 1 164 ? -1.403 -0.973 7.306 1.00 96.50 164 TRP A CA 1
ATOM 1222 C C . TRP A 1 164 ? -1.412 -0.464 8.744 1.00 96.50 164 TRP A C 1
ATOM 1224 O O . TRP A 1 164 ? -0.766 -1.020 9.634 1.00 96.50 164 TRP A O 1
ATOM 1234 N N . ARG A 1 165 ? -2.163 0.619 8.956 1.00 94.81 165 ARG A N 1
ATOM 1235 C CA . ARG A 1 165 ? -2.535 1.144 10.270 1.00 94.81 165 ARG A CA 1
ATOM 1236 C C . ARG A 1 165 ? -3.951 1.720 10.220 1.00 94.81 165 ARG A C 1
ATOM 1238 O O . ARG A 1 165 ? -4.325 2.362 9.242 1.00 94.81 165 ARG A O 1
ATOM 1245 N N . ILE A 1 166 ? -4.679 1.533 11.310 1.00 94.44 166 ILE A N 1
ATOM 1246 C CA . ILE A 1 166 ? -5.893 2.244 11.680 1.00 94.44 166 ILE A CA 1
ATOM 1247 C C . ILE A 1 166 ? -5.535 3.238 12.790 1.00 94.44 166 ILE A C 1
ATOM 1249 O O . ILE A 1 166 ? -4.793 2.892 13.710 1.00 94.44 166 ILE A O 1
ATOM 1253 N N . SER A 1 167 ? -6.020 4.471 12.678 1.00 91.00 167 SER A N 1
ATOM 1254 C CA . SER A 1 167 ? -5.890 5.526 13.695 1.00 91.00 167 SER A CA 1
ATOM 1255 C C . SER A 1 167 ? -7.186 6.288 13.877 1.00 91.00 167 SER A C 1
ATOM 1257 O O . SER A 1 167 ? -7.922 6.367 12.866 1.00 91.00 167 SER A O 1
#

Foldseek 3Di:
DDDDPQALVQLQLLLADADCADDVVHPSDQPPDPNAHSHHGDVVSSDDDPPDPPVQQKDKDWFDWDDAFDKDKDKDFAADDWFKKKKKKKAFDAPDDPFGAWDKWKWKDAPRAIDIFPQARDPDYDDTDRMGMDTGTGGDGGIIMIMITGNDHRDDTTIMMMIMGMD

Sequence (167 aa):
PNPSAALLKAMLINGAQDLPGQYNPSEAGVSPNNNSGFGLVNLERSVVLTDNGDGNQAGFAAEEELDQGEKRAFRITVPQGAGNTLKITLVWTDPPGAALQNDLNLIVRAGGQERHGNMGTDPGFDRVNNVEQVNWQNVPAGDAEVVVRAHRITQFAQPYALAWRIS